Protein AF-A0A9D7TWQ4-F1 (afdb_monomer)

Sequence (160 aa):
MMVIATLTGLASGLVAVLLKTLVHFIQHWIKEIPVSNLAYLLFPAIGLIITVFIVRYFFGGQIEKGIAMVLKAIARKSSFIPLNHTYLHVVTSSVTVGLGGSVGLEAPIVATGSAVGSNVSRISDLNYQERTLLIACGAAAGISAVFNAPIAGVIFAVEV

Secondary structure (DSSP, 8-state):
-HHHHHHHHHHHHHHHHHHHHHHHHHHHHHHTS---TTGGGGHHHHHHHHHHHHHHHHSTT----SHHHHHHHHHHSTT---THHHHHHHHHHHHHHHTT-S--SHHHHHHHHHHHHHHHHHHTT--HHHHHHHHHHHHHHHHHHHHT-HHHHHHHHHH-

Solvent-accessible surface area (backbone atoms only — not comparable to full-atom values): 7810 Å² total; per-residue (Å²): 109,69,69,60,44,53,52,31,23,52,53,14,24,51,52,24,48,50,36,54,51,48,20,51,50,44,38,51,60,57,67,70,49,96,63,56,81,71,57,60,68,48,37,30,57,52,18,50,54,52,36,54,48,48,40,47,71,78,53,72,61,73,74,79,65,35,58,63,39,52,53,47,16,51,77,74,44,67,28,54,42,63,69,67,47,38,52,48,36,42,55,44,46,24,44,25,42,13,34,62,32,97,63,78,63,63,36,42,28,32,34,20,7,22,16,44,10,17,44,54,24,60,77,66,71,50,52,56,68,57,16,43,51,27,20,33,42,2,23,15,27,8,42,15,53,67,68,74,32,58,69,57,12,51,51,50,47,70,76,108

Foldseek 3Di:
DVVLLVVLLVVLLVLLVLLVVLLVVLQVVVVPPPDDPVVLVCLLVVLVVVLCVCCVPVVVVDDPWFPVVQVCCLVPVLLADDLCLLCSLSVSCSSNSSSPHPDDCLRSSLSNLLSSLQVSCVVVVHGSVSSLVSSLSRSLSSCCSNVVPNPVSNVVSVVD

Nearest PDB structures (foldseek):
  3nd0-assembly1_A  TM=7.949E-01  e=7.173E-04  Synechocystis sp. PCC 6803
  6v2j-assembly1_A-2  TM=8.059E-01  e=1.295E-03  Escherichia coli K-12
  2ht4-assembly1_B  TM=8.228E-01  e=1.577E-03  Escherichia coli
  6ada-assembly2_B  TM=8.279E-01  e=1.828E-03  Escherichia coli K-12
  8jpr-assembly1_B  TM=5.898E-01  e=3.506E-02  Homo sapiens

Structure (mmCIF, N/CA/C/O backbone):
data_AF-A0A9D7TWQ4-F1
#
_entry.id   AF-A0A9D7TWQ4-F1
#
loop_
_atom_site.group_PDB
_atom_site.id
_atom_site.type_symbol
_atom_site.label_atom_id
_atom_site.label_alt_id
_atom_site.label_comp_id
_atom_site.label_asym_id
_atom_site.label_entity_id
_atom_site.label_seq_id
_atom_site.pdbx_PDB_ins_code
_atom_site.Cartn_x
_atom_site.Cartn_y
_atom_site.Cartn_z
_atom_site.occupancy
_atom_site.B_iso_or_equiv
_atom_site.auth_seq_id
_atom_site.auth_comp_id
_atom_site.auth_asym_id
_atom_site.auth_atom_id
_atom_site.pdbx_PDB_model_num
ATOM 1 N N . MET A 1 1 ? -19.858 -3.911 14.116 1.00 86.25 1 MET A N 1
ATOM 2 C CA . MET A 1 1 ? -18.397 -4.142 14.102 1.00 86.25 1 MET A CA 1
ATOM 3 C C . MET A 1 1 ? -17.951 -5.200 13.083 1.00 86.25 1 MET A C 1
ATOM 5 O O . MET A 1 1 ? -17.265 -4.830 12.142 1.00 86.25 1 MET A O 1
ATOM 9 N N . MET A 1 2 ? -18.363 -6.476 13.188 1.00 90.81 2 MET A N 1
ATOM 10 C CA . MET A 1 2 ? -17.903 -7.545 12.269 1.00 90.81 2 MET A CA 1
ATOM 11 C C . MET A 1 2 ? -18.187 -7.267 10.785 1.00 90.81 2 MET A C 1
ATOM 13 O O . MET A 1 2 ? -17.288 -7.406 9.967 1.00 90.81 2 MET A O 1
ATOM 17 N N . VAL A 1 3 ? -19.394 -6.804 10.438 1.00 93.38 3 VAL A N 1
ATOM 18 C CA . VAL A 1 3 ? -19.745 -6.476 9.039 1.00 93.38 3 VAL A CA 1
ATOM 19 C C . VAL A 1 3 ? -18.827 -5.385 8.476 1.00 93.38 3 VAL A C 1
ATOM 21 O O . VAL A 1 3 ? -18.293 -5.517 7.377 1.00 93.38 3 VAL A O 1
ATOM 24 N N . ILE A 1 4 ? -18.564 -4.339 9.261 1.00 93.69 4 ILE A N 1
ATOM 25 C CA . ILE A 1 4 ? -17.667 -3.244 8.867 1.00 93.69 4 ILE A CA 1
ATOM 26 C C . ILE A 1 4 ? -16.246 -3.782 8.671 1.00 93.69 4 ILE A C 1
ATOM 28 O O . ILE A 1 4 ? -15.628 -3.492 7.653 1.00 93.69 4 ILE A O 1
ATOM 32 N N . ALA A 1 5 ? -15.763 -4.638 9.577 1.00 94.19 5 ALA A N 1
ATOM 33 C CA . ALA A 1 5 ? -14.457 -5.278 9.444 1.00 94.19 5 ALA A CA 1
ATOM 34 C C . ALA A 1 5 ? -14.354 -6.123 8.160 1.00 94.19 5 ALA A C 1
ATOM 36 O O . ALA A 1 5 ? -13.382 -5.993 7.414 1.00 94.19 5 ALA A O 1
ATOM 37 N N . THR A 1 6 ? -15.381 -6.913 7.830 1.00 94.94 6 THR A N 1
ATOM 38 C CA . THR A 1 6 ? -15.404 -7.684 6.575 1.00 94.94 6 THR A CA 1
ATOM 39 C C . THR A 1 6 ? -15.390 -6.788 5.335 1.00 94.94 6 THR A C 1
ATOM 41 O O . THR A 1 6 ? -14.637 -7.055 4.401 1.00 94.94 6 THR A O 1
ATOM 44 N N . LEU A 1 7 ? -16.136 -5.677 5.347 1.00 95.06 7 LEU A N 1
ATOM 45 C CA . LEU A 1 7 ? -16.134 -4.700 4.256 1.00 95.06 7 LEU A CA 1
ATOM 46 C C . LEU A 1 7 ? -14.773 -4.008 4.120 1.00 95.06 7 LEU A C 1
ATOM 48 O O . LEU A 1 7 ? -14.277 -3.858 3.006 1.00 95.06 7 LEU A O 1
ATOM 52 N N . THR A 1 8 ? -14.129 -3.642 5.235 1.00 95.31 8 THR A N 1
ATOM 53 C CA . THR A 1 8 ? -12.772 -3.073 5.205 1.00 95.31 8 THR A CA 1
ATOM 54 C C . THR A 1 8 ? -11.744 -4.056 4.668 1.00 95.31 8 THR A C 1
ATOM 56 O O . THR A 1 8 ? -10.885 -3.656 3.886 1.00 95.31 8 THR A O 1
ATOM 59 N N . GLY A 1 9 ? -11.846 -5.336 5.037 1.00 95.69 9 GLY A N 1
ATOM 60 C CA . GLY A 1 9 ? -10.962 -6.382 4.535 1.00 95.69 9 GLY A CA 1
ATOM 61 C C . GLY A 1 9 ? -11.115 -6.579 3.028 1.00 95.69 9 GLY A C 1
ATOM 62 O O . GLY A 1 9 ? -10.118 -6.587 2.312 1.00 95.69 9 GLY A O 1
ATOM 63 N N . LEU A 1 10 ? -12.356 -6.645 2.530 1.00 95.94 10 LEU A N 1
ATOM 64 C CA . LEU A 1 10 ? -12.644 -6.726 1.094 1.00 95.94 10 LEU A CA 1
ATOM 65 C C . LEU A 1 10 ? -12.120 -5.502 0.334 1.00 95.94 10 LEU A C 1
ATOM 67 O O . LEU A 1 10 ? -11.430 -5.654 -0.672 1.00 95.94 10 LEU A O 1
ATOM 71 N N . ALA A 1 11 ? -12.399 -4.294 0.828 1.00 95.12 11 ALA A N 1
ATOM 72 C CA . ALA A 1 11 ? -11.935 -3.058 0.206 1.00 95.12 11 ALA A CA 1
ATOM 73 C C . ALA A 1 11 ? -10.399 -2.973 0.180 1.00 95.12 11 ALA A C 1
ATOM 75 O O . ALA A 1 11 ? -9.816 -2.675 -0.861 1.00 95.12 11 ALA A O 1
ATOM 76 N N . SER A 1 12 ? -9.735 -3.289 1.296 1.00 94.56 12 SER A N 1
ATOM 77 C CA . SER A 1 12 ? -8.271 -3.323 1.382 1.00 94.56 12 SER A CA 1
ATOM 78 C C . SER A 1 12 ? -7.666 -4.375 0.445 1.00 94.56 12 SER A C 1
ATOM 80 O O . SER A 1 12 ? -6.725 -4.084 -0.292 1.00 94.56 12 SER A O 1
ATOM 82 N N . GLY A 1 13 ? -8.251 -5.576 0.397 1.00 94.75 13 GLY A N 1
ATOM 83 C CA . GLY A 1 13 ? -7.830 -6.641 -0.512 1.00 94.75 13 GLY A CA 1
ATOM 84 C C . GLY A 1 13 ? -7.943 -6.239 -1.985 1.00 94.75 13 GLY A C 1
ATOM 85 O O . GLY A 1 13 ? -7.012 -6.465 -2.755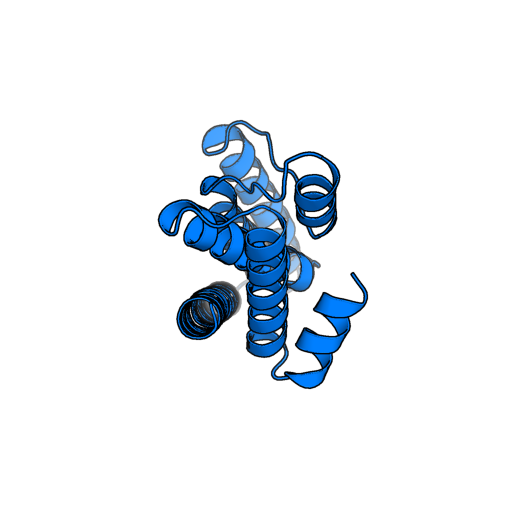 1.00 94.75 13 GLY A O 1
ATOM 86 N N . LEU A 1 14 ? -9.031 -5.569 -2.380 1.00 95.38 14 LEU A N 1
ATOM 87 C CA . LEU A 1 14 ? -9.193 -5.042 -3.740 1.00 95.38 14 LEU A CA 1
ATOM 88 C C . LEU A 1 14 ? -8.142 -3.979 -4.079 1.00 95.38 14 LEU A C 1
ATOM 90 O O . LEU A 1 14 ? -7.570 -4.015 -5.166 1.00 95.38 14 LEU A O 1
ATOM 94 N N . VAL A 1 15 ? -7.843 -3.065 -3.151 1.00 93.75 15 VAL A N 1
ATOM 95 C CA . VAL A 1 15 ? -6.787 -2.053 -3.335 1.00 93.75 15 VAL A CA 1
ATOM 96 C C . VAL A 1 15 ? -5.411 -2.711 -3.480 1.00 93.75 15 VAL A C 1
ATOM 98 O O . VAL A 1 15 ? -4.622 -2.321 -4.343 1.00 93.75 15 VAL A O 1
ATOM 101 N N . ALA A 1 16 ? -5.134 -3.747 -2.691 1.00 93.06 16 ALA A N 1
ATOM 102 C CA . ALA A 1 16 ? -3.904 -4.526 -2.770 1.00 93.06 16 ALA A CA 1
ATOM 103 C C . ALA A 1 16 ? -3.753 -5.244 -4.126 1.00 93.06 16 ALA A C 1
ATOM 105 O O . ALA A 1 16 ? -2.691 -5.179 -4.755 1.00 93.06 16 ALA A O 1
ATOM 106 N N . VAL A 1 17 ? -4.826 -5.870 -4.621 1.00 93.94 17 VAL A N 1
ATOM 107 C CA . VAL A 1 17 ? -4.859 -6.502 -5.951 1.00 93.94 17 VAL A CA 1
ATOM 108 C C . VAL A 1 17 ? -4.694 -5.464 -7.058 1.00 93.94 17 VAL A C 1
ATOM 110 O O . VAL A 1 17 ? -3.930 -5.694 -7.997 1.00 93.94 17 VAL A O 1
ATOM 113 N N . LEU A 1 18 ? -5.348 -4.306 -6.943 1.00 94.06 18 LEU A N 1
ATOM 114 C CA . LEU A 1 18 ? -5.209 -3.206 -7.893 1.00 94.06 18 LEU A CA 1
ATOM 115 C C . LEU A 1 18 ? -3.750 -2.746 -7.996 1.00 94.06 18 LEU A C 1
ATOM 117 O O . LEU A 1 18 ? -3.212 -2.679 -9.098 1.00 94.06 18 LEU A O 1
ATOM 121 N N . LEU A 1 19 ? -3.084 -2.501 -6.863 1.00 92.31 19 LEU A N 1
ATOM 122 C CA . LEU A 1 19 ? -1.667 -2.128 -6.827 1.00 92.31 19 LEU A CA 1
ATOM 123 C C . LEU A 1 19 ? -0.785 -3.181 -7.514 1.00 92.31 19 LEU A C 1
ATOM 125 O O . LEU A 1 19 ? 0.018 -2.842 -8.383 1.00 92.31 19 LEU A O 1
ATOM 129 N N . LYS A 1 20 ? -0.955 -4.463 -7.174 1.00 92.00 20 LYS A N 1
ATOM 130 C CA . LYS A 1 20 ? -0.188 -5.560 -7.788 1.00 92.00 20 LYS A CA 1
ATOM 131 C C . LYS A 1 20 ? -0.411 -5.633 -9.303 1.00 92.00 20 LYS A C 1
ATOM 133 O O . LYS A 1 20 ? 0.540 -5.828 -10.058 1.00 92.00 20 LYS A O 1
ATOM 138 N N . THR A 1 21 ? -1.651 -5.436 -9.744 1.00 93.62 21 THR A N 1
ATOM 139 C CA . THR A 1 21 ? -2.028 -5.461 -11.163 1.00 93.62 21 THR A CA 1
ATOM 140 C C . THR A 1 21 ? -1.406 -4.291 -11.921 1.00 93.62 21 THR A C 1
ATOM 142 O O . THR A 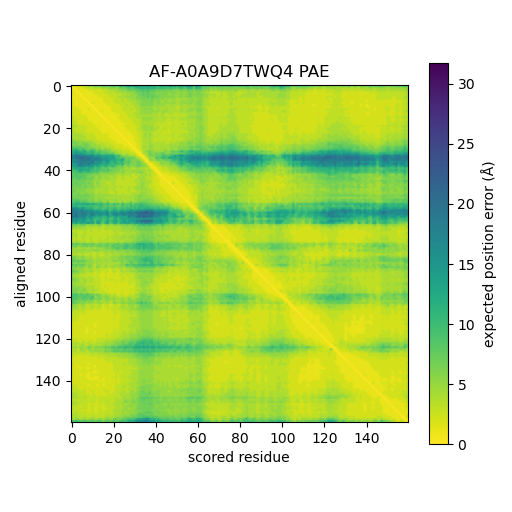1 21 ? -0.829 -4.499 -12.983 1.00 93.62 21 THR A O 1
ATOM 145 N N . LEU A 1 22 ? -1.445 -3.078 -11.362 1.00 93.38 22 LEU A N 1
ATOM 146 C CA . LEU A 1 22 ? -0.823 -1.891 -11.958 1.00 93.38 22 LEU A CA 1
ATOM 147 C C . LEU A 1 22 ? 0.695 -2.044 -12.095 1.00 93.38 22 LEU A C 1
ATOM 149 O O . LEU A 1 22 ? 1.254 -1.714 -13.139 1.00 93.38 22 LEU A O 1
ATOM 153 N N . VAL A 1 23 ? 1.360 -2.587 -11.073 1.00 92.81 23 VAL A N 1
ATOM 154 C CA . VAL A 1 23 ? 2.804 -2.858 -11.118 1.00 92.81 23 VAL A CA 1
ATOM 155 C C . VAL A 1 23 ? 3.134 -3.853 -12.229 1.00 92.81 23 VAL A C 1
ATOM 157 O O . VAL A 1 23 ? 4.011 -3.579 -13.045 1.00 92.81 23 VAL A O 1
ATOM 160 N N . HIS A 1 24 ? 2.426 -4.986 -12.296 1.00 91.81 24 HIS A N 1
ATOM 161 C CA . HIS A 1 24 ? 2.661 -5.989 -13.337 1.00 91.81 24 HIS A CA 1
ATOM 162 C C . HIS A 1 24 ? 2.346 -5.473 -14.737 1.00 91.81 24 HIS A C 1
ATOM 164 O O . HIS A 1 24 ? 3.077 -5.790 -15.672 1.00 91.81 24 HIS A O 1
ATOM 170 N N . PHE A 1 25 ? 1.304 -4.654 -14.876 1.00 93.31 25 PHE A N 1
ATOM 171 C CA . PHE A 1 25 ? 0.974 -3.997 -16.131 1.00 93.31 25 PHE A CA 1
ATOM 172 C C . PHE A 1 25 ? 2.140 -3.119 -16.595 1.00 93.31 25 PHE A C 1
ATOM 174 O O . PHE A 1 25 ? 2.667 -3.337 -17.680 1.00 93.31 25 PHE A O 1
ATOM 181 N N . ILE A 1 26 ? 2.634 -2.209 -15.750 1.00 90.81 26 ILE A N 1
ATOM 182 C CA . ILE A 1 26 ? 3.766 -1.336 -16.098 1.00 90.81 26 ILE A CA 1
ATOM 183 C C . ILE A 1 26 ? 5.024 -2.159 -16.422 1.00 90.81 26 ILE A C 1
ATOM 185 O O . ILE A 1 26 ? 5.688 -1.898 -17.423 1.00 90.81 26 ILE A O 1
ATOM 189 N N . GLN A 1 27 ? 5.330 -3.190 -15.628 1.00 89.50 27 GLN A N 1
ATOM 190 C CA . GLN A 1 27 ? 6.475 -4.071 -15.881 1.00 89.50 27 GLN A CA 1
ATOM 191 C C . GLN A 1 27 ? 6.373 -4.805 -17.219 1.00 89.50 27 GLN A C 1
ATOM 193 O O . GLN A 1 27 ? 7.383 -4.975 -17.899 1.00 89.50 27 GLN A O 1
ATOM 198 N N . HIS A 1 28 ? 5.179 -5.270 -17.588 1.00 88.81 28 HIS A N 1
ATOM 199 C CA . HIS A 1 28 ? 4.956 -5.941 -18.863 1.00 88.81 28 HIS A CA 1
ATOM 200 C C . HIS A 1 28 ? 5.158 -4.975 -20.031 1.00 88.81 28 HIS A C 1
ATOM 202 O O . HIS A 1 28 ? 5.928 -5.282 -20.934 1.00 88.81 28 HIS A O 1
ATOM 208 N N . TRP A 1 29 ? 4.585 -3.772 -19.939 1.00 88.00 29 TRP A N 1
ATOM 209 C CA . TRP A 1 29 ? 4.774 -2.712 -20.930 1.00 88.00 29 TRP A CA 1
ATOM 210 C C . TRP A 1 29 ? 6.244 -2.362 -21.150 1.00 88.00 29 TRP A C 1
ATOM 212 O O . TRP A 1 29 ? 6.669 -2.192 -22.284 1.00 88.00 29 TRP A O 1
ATOM 222 N N . ILE A 1 30 ? 7.043 -2.291 -20.084 1.00 86.06 30 ILE A N 1
ATOM 223 C CA . ILE A 1 30 ? 8.478 -1.990 -20.192 1.00 86.06 30 ILE A CA 1
ATOM 224 C C . ILE A 1 30 ? 9.246 -3.125 -20.870 1.00 86.06 30 ILE A C 1
ATOM 226 O O . ILE A 1 30 ? 10.165 -2.856 -21.637 1.00 86.06 30 ILE A O 1
ATOM 230 N N . LYS A 1 31 ? 8.874 -4.383 -20.606 1.00 83.31 31 LYS A N 1
ATOM 231 C CA . LYS A 1 31 ? 9.518 -5.558 -21.214 1.00 83.31 31 LYS A CA 1
ATOM 232 C C . LYS A 1 31 ? 9.245 -5.688 -22.712 1.00 83.31 31 LYS A C 1
ATOM 234 O O . LYS A 1 31 ? 10.060 -6.281 -23.411 1.00 83.31 31 LYS A O 1
ATOM 239 N N . GLU A 1 32 ? 8.122 -5.167 -23.201 1.00 84.75 32 GLU A N 1
ATOM 240 C CA . GLU A 1 32 ? 7.811 -5.166 -24.636 1.00 84.75 32 GLU A CA 1
ATOM 241 C C . GLU A 1 32 ? 8.600 -4.113 -25.423 1.00 84.75 32 GLU A C 1
ATOM 243 O O . GLU A 1 32 ? 8.663 -4.183 -26.650 1.00 84.75 32 GLU A O 1
ATOM 248 N N . ILE A 1 33 ? 9.243 -3.156 -24.746 1.00 82.88 33 ILE A N 1
ATOM 249 C CA . ILE A 1 33 ? 10.073 -2.158 -25.415 1.00 82.88 33 ILE A CA 1
ATOM 250 C C . ILE A 1 33 ? 11.371 -2.846 -25.878 1.00 82.88 33 ILE A C 1
ATOM 252 O O . ILE A 1 33 ? 12.127 -3.360 -25.046 1.00 82.88 33 ILE A O 1
ATOM 256 N N . PRO A 1 34 ? 11.684 -2.841 -27.189 1.00 76.38 34 PRO A N 1
ATOM 257 C CA . PRO A 1 34 ? 12.906 -3.436 -27.716 1.00 76.38 34 PRO A CA 1
ATOM 258 C C . PRO A 1 34 ? 14.098 -2.509 -27.436 1.00 76.38 34 PRO A C 1
ATOM 260 O O . PRO A 1 34 ? 14.583 -1.788 -28.305 1.00 76.38 34 PRO A O 1
ATOM 263 N N . VAL A 1 35 ? 14.554 -2.496 -26.187 1.00 80.12 35 VAL A N 1
ATOM 264 C CA . VAL A 1 35 ? 15.728 -1.751 -25.717 1.00 80.12 35 VAL A CA 1
ATOM 265 C C . VAL A 1 35 ? 16.875 -2.700 -25.384 1.00 80.12 35 VAL A C 1
ATOM 267 O O . VAL A 1 35 ? 16.672 -3.856 -25.018 1.00 80.12 35 VAL A O 1
ATOM 270 N N . SER A 1 36 ? 18.108 -2.206 -25.508 1.00 80.06 36 SER A N 1
ATOM 271 C CA . SER A 1 36 ? 19.300 -2.962 -25.123 1.00 80.06 36 SER A CA 1
ATOM 272 C C . SER A 1 36 ? 19.298 -3.266 -23.619 1.00 80.06 36 SER A C 1
ATOM 274 O O . SER A 1 36 ? 18.814 -2.469 -22.814 1.00 80.06 36 SER A O 1
ATOM 276 N N . ASN A 1 37 ? 19.900 -4.389 -23.212 1.00 76.38 37 ASN A N 1
ATOM 277 C CA . ASN A 1 37 ? 19.989 -4.786 -21.797 1.00 76.38 37 ASN A CA 1
ATOM 278 C C . ASN A 1 37 ? 20.580 -3.687 -20.895 1.00 76.38 37 ASN A C 1
ATOM 280 O O . ASN A 1 37 ? 20.216 -3.587 -19.728 1.00 76.38 37 ASN A O 1
ATOM 284 N N . LEU A 1 38 ? 21.463 -2.840 -21.434 1.00 75.75 38 LEU A N 1
ATOM 285 C CA . LEU A 1 38 ? 22.052 -1.721 -20.700 1.00 75.75 38 LEU A CA 1
ATOM 286 C C . LEU A 1 38 ? 21.054 -0.567 -20.492 1.00 75.75 38 LEU A C 1
ATOM 288 O O . LEU A 1 38 ? 21.059 0.066 -19.441 1.00 75.75 38 LEU A O 1
ATOM 292 N N . ALA A 1 39 ? 20.166 -0.313 -21.456 1.00 79.12 39 ALA A N 1
ATOM 293 C CA . ALA A 1 39 ? 19.138 0.721 -21.345 1.00 79.12 39 ALA A CA 1
ATOM 294 C C . ALA A 1 39 ? 18.044 0.358 -20.323 1.00 79.12 39 ALA A C 1
ATOM 296 O O . ALA A 1 39 ? 17.469 1.258 -19.712 1.00 79.12 39 ALA A O 1
ATOM 297 N N . TYR A 1 40 ? 17.820 -0.934 -20.044 1.00 79.31 40 TYR A N 1
ATOM 298 C CA . TYR A 1 40 ? 16.946 -1.373 -18.945 1.00 79.31 40 TYR A CA 1
ATOM 299 C C . TYR A 1 40 ? 17.387 -0.835 -17.572 1.00 79.31 40 TYR A C 1
ATOM 301 O O . TYR A 1 40 ? 16.543 -0.579 -16.715 1.00 79.31 40 TYR A O 1
ATOM 309 N N . LEU A 1 41 ? 18.687 -0.577 -17.379 1.00 83.38 41 LEU A N 1
ATOM 310 C CA . LEU A 1 41 ? 19.227 -0.003 -16.141 1.00 83.38 41 LEU A CA 1
ATOM 311 C C . LEU A 1 41 ? 18.790 1.457 -15.912 1.00 83.38 41 LEU A C 1
ATOM 313 O O . LEU A 1 41 ? 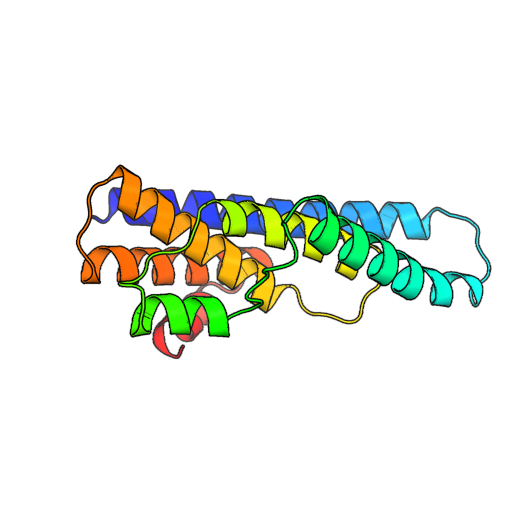18.850 1.949 -14.787 1.00 83.38 41 LEU A O 1
ATOM 317 N N . LEU A 1 42 ? 18.329 2.154 -16.956 1.00 86.12 42 LEU A N 1
ATOM 318 C CA . LEU A 1 42 ? 17.893 3.551 -16.870 1.00 86.12 42 LEU A CA 1
ATOM 319 C C . LEU A 1 42 ? 16.433 3.699 -16.412 1.00 86.12 42 LEU A C 1
ATOM 321 O O . LEU A 1 42 ? 16.075 4.741 -15.862 1.00 86.12 42 LEU A O 1
ATOM 325 N N . PHE A 1 43 ? 15.590 2.674 -16.579 1.00 86.56 43 PHE A N 1
ATOM 326 C CA . PHE A 1 43 ? 14.173 2.739 -16.190 1.00 86.56 43 PHE A CA 1
ATOM 327 C C . PHE A 1 43 ? 13.954 2.996 -14.691 1.00 86.56 43 PHE A C 1
ATOM 329 O O . PHE A 1 43 ? 13.140 3.867 -14.375 1.00 86.56 43 PHE A O 1
ATOM 336 N N . PRO A 1 44 ? 14.702 2.369 -13.758 1.00 88.50 44 PRO A N 1
ATOM 337 C CA . PRO A 1 44 ? 14.580 2.685 -12.336 1.00 88.50 44 PRO A CA 1
ATOM 338 C C . PRO A 1 44 ? 14.906 4.151 -12.021 1.00 88.50 44 PRO A C 1
ATOM 340 O O . PRO A 1 44 ? 14.242 4.764 -11.184 1.00 88.50 44 PRO A O 1
ATOM 343 N N . ALA A 1 45 ? 15.885 4.744 -12.717 1.00 90.06 45 ALA A N 1
ATOM 344 C CA . ALA A 1 45 ? 16.233 6.156 -12.554 1.00 90.06 45 ALA A CA 1
ATOM 345 C C . ALA A 1 45 ? 15.105 7.072 -13.056 1.00 90.06 45 ALA A C 1
ATOM 347 O O . ALA A 1 45 ? 14.720 8.016 -12.365 1.00 90.06 45 ALA A O 1
ATOM 348 N N . ILE A 1 46 ? 14.516 6.751 -14.211 1.00 90.00 46 ILE A N 1
ATOM 349 C CA . ILE A 1 46 ? 13.348 7.461 -14.752 1.00 90.00 46 ILE A CA 1
ATOM 350 C C . ILE A 1 46 ? 12.159 7.344 -13.790 1.00 90.00 46 ILE A C 1
ATOM 352 O O . ILE A 1 46 ? 11.514 8.345 -13.480 1.00 90.00 46 ILE A O 1
ATOM 356 N N . GLY A 1 47 ? 11.901 6.153 -13.246 1.00 88.94 47 GLY A N 1
ATOM 357 C CA . GLY A 1 47 ? 10.843 5.939 -12.261 1.00 88.94 47 GLY A CA 1
ATOM 358 C C . GLY A 1 47 ? 11.044 6.729 -10.978 1.00 88.94 47 GLY A C 1
ATOM 359 O O . GLY A 1 47 ? 10.086 7.298 -10.451 1.00 88.94 47 GLY A O 1
ATOM 360 N N . LEU A 1 48 ? 12.283 6.859 -10.506 1.00 90.44 48 LEU A N 1
ATOM 361 C CA . LEU A 1 48 ? 12.602 7.712 -9.365 1.00 90.44 48 LEU A CA 1
ATOM 362 C C . LEU A 1 48 ? 12.315 9.189 -9.671 1.00 90.44 48 LEU A C 1
ATOM 364 O O . LEU A 1 48 ? 11.684 9.868 -8.865 1.00 90.44 48 LEU A O 1
ATOM 368 N N . ILE A 1 49 ? 12.707 9.684 -10.846 1.00 92.00 49 ILE A N 1
ATOM 369 C CA . ILE A 1 49 ? 12.449 11.076 -11.244 1.00 92.00 49 ILE A CA 1
ATOM 370 C C . ILE A 1 49 ? 10.942 11.349 -11.319 1.00 92.00 49 ILE A C 1
ATOM 372 O O . ILE A 1 49 ? 10.462 12.317 -10.727 1.00 92.00 49 ILE A O 1
ATOM 376 N N . ILE A 1 50 ? 10.183 10.476 -11.990 1.00 89.94 50 ILE A N 1
ATOM 377 C CA . ILE A 1 50 ? 8.727 10.617 -12.128 1.00 89.94 50 ILE A CA 1
ATOM 378 C C . ILE A 1 50 ? 8.055 10.566 -10.756 1.00 89.94 50 ILE A C 1
ATOM 380 O O . ILE A 1 50 ? 7.186 11.382 -10.458 1.00 89.94 50 ILE A O 1
ATOM 384 N N . THR A 1 51 ? 8.462 9.640 -9.889 1.00 88.62 51 THR A N 1
ATOM 385 C CA . THR A 1 51 ? 7.864 9.517 -8.554 1.00 88.62 51 THR A CA 1
ATOM 386 C C . THR A 1 51 ? 8.165 10.733 -7.696 1.00 88.62 51 THR A C 1
ATOM 388 O O . THR A 1 51 ? 7.240 11.284 -7.108 1.00 88.62 51 THR A O 1
ATOM 391 N N . VAL A 1 52 ? 9.402 11.233 -7.677 1.00 88.12 52 VAL A N 1
ATOM 392 C CA . VAL A 1 52 ? 9.747 12.483 -6.982 1.00 88.12 52 VAL A CA 1
ATOM 393 C C . VAL A 1 52 ? 8.928 13.656 -7.521 1.00 88.12 52 VAL A C 1
ATOM 395 O O . VAL A 1 52 ? 8.417 14.453 -6.732 1.00 88.12 52 VAL A O 1
ATOM 398 N N . PHE A 1 53 ? 8.748 13.743 -8.840 1.00 89.38 53 PHE A N 1
ATOM 399 C CA . PHE A 1 53 ? 7.938 14.783 -9.467 1.00 89.38 53 PHE A CA 1
ATOM 400 C C . PHE A 1 53 ? 6.467 14.711 -9.033 1.00 89.38 53 PHE A C 1
ATOM 402 O O . PHE A 1 53 ? 5.922 15.709 -8.562 1.00 89.38 53 PHE A O 1
ATOM 409 N N . ILE A 1 54 ? 5.850 13.525 -9.100 1.00 86.19 54 ILE A N 1
ATOM 410 C CA . ILE A 1 54 ? 4.469 13.291 -8.648 1.00 86.19 54 ILE A CA 1
ATOM 411 C C . ILE A 1 54 ? 4.318 13.703 -7.183 1.00 86.19 54 ILE A C 1
ATOM 413 O O . ILE A 1 54 ? 3.430 14.477 -6.838 1.00 86.19 54 ILE A O 1
ATOM 417 N N . VAL A 1 55 ? 5.210 13.232 -6.315 1.00 84.50 55 VAL A N 1
ATOM 418 C CA . VAL A 1 55 ? 5.163 13.515 -4.877 1.00 84.50 55 VAL A CA 1
ATOM 419 C C . VAL A 1 55 ? 5.273 15.010 -4.585 1.00 84.50 55 VAL A C 1
ATOM 421 O O . VAL A 1 55 ? 4.537 15.545 -3.753 1.00 84.50 55 VAL A O 1
ATOM 424 N N . ARG A 1 56 ? 6.196 15.695 -5.260 1.00 83.75 56 ARG A N 1
ATOM 425 C CA . ARG A 1 56 ? 6.475 17.107 -5.006 1.00 83.75 56 ARG A CA 1
ATOM 426 C C . ARG A 1 56 ? 5.387 18.019 -5.564 1.00 83.75 56 ARG A C 1
ATOM 428 O O . ARG A 1 56 ? 5.033 18.984 -4.897 1.00 83.75 56 ARG A O 1
ATOM 435 N N . TYR A 1 57 ? 4.868 17.713 -6.752 1.00 82.00 57 TYR A N 1
ATOM 436 C CA . TYR A 1 57 ? 3.934 18.588 -7.459 1.00 82.00 57 TYR A CA 1
ATOM 437 C C . TYR A 1 57 ? 2.465 18.295 -7.127 1.00 82.00 57 TYR A C 1
ATOM 439 O O . TYR A 1 57 ? 1.704 19.222 -6.879 1.00 82.00 57 TYR A O 1
ATOM 447 N N . PHE A 1 58 ? 2.064 17.020 -7.056 1.00 77.50 58 PHE A N 1
ATOM 448 C CA . PHE A 1 58 ? 0.666 16.643 -6.796 1.00 77.50 58 PHE A CA 1
ATOM 449 C C . PHE A 1 58 ? 0.336 16.482 -5.309 1.00 77.50 58 PHE A C 1
ATOM 451 O O . PHE A 1 58 ? -0.818 16.646 -4.922 1.00 77.50 58 PHE A O 1
ATOM 458 N N . PHE A 1 59 ? 1.323 16.162 -4.467 1.00 74.12 59 PHE A N 1
ATOM 459 C CA . PHE A 1 59 ? 1.085 15.797 -3.063 1.00 74.12 59 PHE A CA 1
ATOM 460 C C . PHE A 1 59 ? 1.786 16.709 -2.049 1.00 74.12 59 PHE A C 1
ATOM 462 O O . PHE A 1 59 ? 1.875 16.376 -0.868 1.00 74.12 59 PHE A O 1
ATOM 469 N N . GLY A 1 60 ? 2.290 17.864 -2.494 1.00 67.75 60 GLY A N 1
ATOM 470 C CA . GLY A 1 60 ? 2.845 18.894 -1.610 1.00 67.75 60 GLY A CA 1
ATOM 471 C C . GLY A 1 60 ? 4.091 18.465 -0.824 1.00 67.75 60 GLY A C 1
ATOM 472 O O . GLY A 1 60 ? 4.424 19.090 0.179 1.00 67.75 60 GLY A O 1
ATOM 473 N N . GLY A 1 61 ? 4.775 17.392 -1.239 1.00 63.22 61 GLY A N 1
ATOM 474 C CA . GLY A 1 61 ? 6.046 16.946 -0.659 1.00 63.22 61 GLY A CA 1
ATOM 475 C C . GLY A 1 61 ? 5.977 16.274 0.720 1.00 63.22 61 GLY A C 1
ATOM 476 O O . GLY A 1 61 ? 7.007 15.810 1.204 1.00 63.22 61 GLY A O 1
ATOM 477 N N . GLN A 1 62 ? 4.805 16.167 1.352 1.00 61.59 62 GLN A N 1
ATOM 478 C CA . GLN A 1 62 ? 4.660 15.543 2.672 1.00 61.59 62 GLN A CA 1
ATOM 479 C C . GLN A 1 62 ? 4.189 14.095 2.543 1.00 61.59 62 GLN A C 1
ATOM 481 O O . GLN A 1 62 ? 2.995 13.809 2.551 1.00 61.59 62 GLN A O 1
ATOM 486 N N . ILE A 1 63 ? 5.138 13.163 2.436 1.00 66.06 63 ILE A N 1
ATOM 487 C CA . ILE A 1 63 ? 4.829 11.729 2.455 1.00 66.06 63 ILE A CA 1
ATOM 488 C C . ILE A 1 63 ? 5.492 11.079 3.653 1.00 66.06 63 ILE A C 1
ATOM 490 O O . ILE A 1 63 ? 6.686 10.784 3.643 1.00 66.06 63 ILE A O 1
ATOM 494 N N . GLU A 1 64 ? 4.681 10.782 4.660 1.00 69.38 64 GLU A N 1
ATOM 495 C CA . GLU A 1 64 ? 5.024 9.774 5.654 1.00 69.38 64 GLU A CA 1
ATOM 496 C C . GLU A 1 64 ? 4.925 8.401 4.965 1.00 69.38 64 GLU A C 1
ATOM 498 O O . GLU A 1 64 ? 3.848 7.977 4.545 1.00 69.38 64 GLU A O 1
ATOM 503 N N . LYS A 1 65 ? 6.072 7.747 4.747 1.00 71.00 65 LYS A N 1
ATOM 504 C CA . LYS A 1 65 ? 6.156 6.466 4.031 1.00 71.00 65 LYS A CA 1
ATOM 505 C C . LYS A 1 65 ? 6.135 5.282 4.995 1.00 71.00 65 LYS A C 1
ATOM 507 O O . LYS A 1 65 ? 6.734 5.324 6.066 1.00 71.00 65 LYS A O 1
ATOM 512 N N . GLY A 1 66 ? 5.531 4.196 4.522 1.00 76.81 66 GLY A N 1
ATOM 513 C CA . GLY A 1 66 ? 5.648 2.861 5.096 1.00 76.81 66 GLY A CA 1
ATOM 514 C C . GLY A 1 66 ? 4.935 2.659 6.427 1.00 76.81 66 GLY A C 1
ATOM 515 O O . GLY A 1 66 ? 4.067 3.435 6.818 1.00 76.81 66 GLY A O 1
ATOM 516 N N . ILE A 1 67 ? 5.307 1.577 7.109 1.00 86.88 67 ILE A N 1
ATOM 517 C CA . ILE A 1 67 ? 4.615 1.080 8.305 1.00 86.88 67 ILE A CA 1
ATOM 518 C C . ILE A 1 67 ? 4.756 2.055 9.484 1.00 86.88 67 ILE A C 1
ATOM 520 O O . ILE A 1 67 ? 3.822 2.241 10.260 1.00 86.88 67 ILE A O 1
ATOM 524 N N . ALA A 1 68 ? 5.877 2.780 9.560 1.00 88.12 68 ALA A N 1
ATOM 525 C CA . ALA A 1 68 ? 6.113 3.799 10.582 1.00 88.12 68 ALA A CA 1
ATOM 526 C C . ALA A 1 68 ? 5.034 4.900 10.601 1.00 88.12 68 ALA A C 1
ATOM 528 O O . ALA A 1 68 ? 4.720 5.432 11.665 1.00 88.12 68 ALA A O 1
ATOM 529 N N . MET A 1 69 ? 4.440 5.230 9.448 1.00 88.25 69 MET A N 1
ATOM 530 C CA . MET A 1 69 ? 3.319 6.173 9.367 1.00 88.25 69 MET A CA 1
ATOM 531 C C . MET A 1 69 ? 2.082 5.640 10.096 1.00 88.25 69 MET A C 1
ATOM 533 O O . MET A 1 69 ? 1.454 6.378 10.856 1.00 88.25 69 MET A O 1
ATOM 537 N N . VAL A 1 70 ? 1.779 4.351 9.918 1.00 91.06 70 VAL A N 1
ATOM 538 C CA . VAL A 1 70 ? 0.654 3.674 10.575 1.00 91.06 70 VAL A CA 1
ATOM 539 C C . VAL A 1 70 ? 0.881 3.622 12.083 1.00 91.06 70 VAL A C 1
ATOM 541 O O . VAL A 1 70 ? 0.025 4.068 12.843 1.00 91.06 70 VAL A O 1
ATOM 544 N N . LEU A 1 71 ? 2.071 3.202 12.521 1.00 90.81 71 LEU A N 1
ATOM 545 C CA . LEU A 1 71 ? 2.435 3.161 13.941 1.00 90.81 71 LEU A CA 1
ATOM 546 C C . LEU A 1 71 ? 2.359 4.546 14.593 1.00 90.81 71 LEU A C 1
ATOM 548 O O . LEU A 1 71 ? 1.806 4.708 15.680 1.00 90.81 71 LEU A O 1
ATOM 552 N N . LYS A 1 72 ? 2.852 5.583 13.905 1.00 90.44 72 LYS A N 1
ATOM 553 C CA . LYS A 1 72 ? 2.743 6.974 14.364 1.00 90.44 72 LYS A CA 1
ATOM 554 C C . LYS A 1 72 ? 1.285 7.428 14.450 1.00 90.44 72 LYS A C 1
ATOM 556 O O . LYS A 1 72 ? 0.943 8.175 15.368 1.00 90.44 72 LYS A O 1
ATOM 561 N N . ALA A 1 73 ? 0.433 7.009 13.515 1.00 89.75 73 ALA A N 1
ATOM 562 C CA . ALA A 1 73 ? -0.985 7.340 13.536 1.00 89.75 73 ALA A CA 1
ATOM 563 C C . ALA A 1 73 ? -1.701 6.690 14.727 1.00 89.75 73 ALA A C 1
ATOM 565 O O . ALA A 1 73 ? -2.446 7.380 15.425 1.00 89.75 73 ALA A O 1
ATOM 566 N N . ILE A 1 74 ? -1.416 5.415 15.003 1.00 90.94 74 ILE A N 1
ATOM 567 C CA . ILE A 1 74 ? -1.934 4.697 16.174 1.00 90.94 74 ILE A CA 1
ATOM 568 C C . ILE A 1 74 ? -1.457 5.388 17.457 1.00 90.94 74 ILE A C 1
ATOM 570 O O . ILE A 1 74 ? -2.271 5.835 18.258 1.00 90.94 74 ILE A O 1
ATOM 574 N N . ALA A 1 75 ? -0.147 5.597 17.606 1.00 90.81 75 ALA A N 1
ATOM 575 C CA . ALA A 1 75 ? 0.439 6.107 18.843 1.00 90.81 75 ALA A CA 1
ATOM 576 C C . ALA A 1 75 ? 0.142 7.588 19.142 1.00 90.81 75 ALA A C 1
ATOM 578 O O . ALA A 1 75 ? 0.102 7.979 20.306 1.00 90.81 75 ALA A O 1
ATOM 579 N N . ARG A 1 76 ? 0.013 8.448 18.118 1.00 89.94 76 ARG A N 1
ATOM 580 C CA . ARG A 1 76 ? -0.022 9.916 18.309 1.00 89.94 76 ARG A CA 1
ATOM 581 C C . ARG A 1 76 ? -1.163 10.646 17.609 1.00 89.94 76 ARG A C 1
ATOM 583 O O . ARG A 1 76 ? -1.340 11.833 17.862 1.00 89.94 76 ARG A O 1
ATOM 590 N N . LYS A 1 77 ? -1.912 9.994 16.716 1.00 87.81 77 LYS A N 1
ATOM 591 C CA . LYS A 1 77 ? -2.991 10.637 15.939 1.00 87.81 77 LYS A CA 1
ATOM 592 C C . LYS A 1 77 ? -4.353 9.982 16.175 1.00 87.81 77 LYS A C 1
ATOM 594 O O . LYS A 1 77 ? -5.233 10.107 15.329 1.00 87.81 77 LYS A O 1
ATOM 599 N N . SER A 1 78 ? -4.533 9.254 17.278 1.00 87.94 78 SER A N 1
ATOM 600 C CA . SER A 1 78 ? -5.775 8.524 17.574 1.00 87.94 78 SER A CA 1
ATOM 601 C C . SER A 1 78 ? -6.235 7.659 16.391 1.00 87.94 78 SER A C 1
ATOM 603 O O . SER A 1 78 ? -7.410 7.664 16.004 1.00 87.94 78 SER A O 1
ATOM 605 N N . SER A 1 79 ? -5.278 6.963 15.769 1.00 89.75 79 SER A N 1
ATOM 606 C CA . SER A 1 79 ? -5.487 6.087 14.613 1.00 89.75 79 SER A CA 1
ATOM 607 C C . SER A 1 79 ? -6.078 6.801 13.388 1.00 89.75 79 SER A C 1
ATOM 609 O O . SER A 1 79 ? -6.692 6.184 12.522 1.00 89.75 79 SER A O 1
ATOM 611 N N . PHE A 1 80 ? -5.913 8.121 13.285 1.00 89.75 80 PHE A N 1
ATOM 612 C CA . PHE A 1 80 ? -6.354 8.896 12.131 1.00 89.75 80 PHE A CA 1
ATOM 613 C C . PHE A 1 80 ? -5.305 8.873 11.015 1.00 89.75 80 PHE A C 1
ATOM 615 O O . PHE A 1 80 ? -4.183 9.356 11.193 1.00 89.75 80 PHE A O 1
ATOM 622 N N . ILE A 1 81 ? -5.694 8.360 9.845 1.00 90.19 81 ILE A N 1
ATOM 623 C CA . ILE A 1 81 ? -4.878 8.358 8.629 1.00 90.19 81 ILE A CA 1
ATOM 624 C C . ILE A 1 81 ? -5.617 9.154 7.541 1.00 90.19 81 ILE A C 1
ATOM 626 O O . ILE A 1 81 ? -6.751 8.807 7.196 1.00 90.19 81 ILE A O 1
ATOM 630 N N . PRO A 1 82 ? -5.009 10.218 6.980 1.00 85.62 82 PRO A N 1
ATOM 631 C CA . PRO A 1 82 ? -5.653 11.031 5.953 1.00 85.62 82 PRO A CA 1
ATOM 632 C C . PRO A 1 82 ? -5.993 10.218 4.700 1.00 85.62 82 PRO A C 1
ATOM 634 O O . PRO A 1 82 ? -5.192 9.399 4.247 1.00 85.62 82 PRO A O 1
ATOM 637 N N . LEU A 1 83 ? -7.146 10.508 4.090 1.00 84.19 83 LEU A N 1
ATOM 638 C CA . LEU A 1 83 ? -7.648 9.805 2.902 1.00 84.19 83 LEU A CA 1
ATOM 639 C C . LEU A 1 83 ? -6.658 9.841 1.727 1.00 84.19 83 LEU A C 1
ATOM 641 O O . LEU A 1 83 ? -6.554 8.864 0.987 1.00 84.19 83 LEU A O 1
ATOM 645 N N . ASN A 1 84 ? -5.862 10.910 1.627 1.00 81.06 84 ASN A N 1
ATOM 646 C CA . ASN A 1 84 ? -4.834 11.091 0.603 1.00 81.06 84 ASN A CA 1
ATOM 647 C C . ASN A 1 84 ? -3.815 9.941 0.567 1.00 81.06 84 ASN A C 1
ATOM 649 O O . ASN A 1 84 ? -3.353 9.560 -0.507 1.00 81.06 84 ASN A O 1
ATOM 653 N N . HIS A 1 85 ? -3.506 9.337 1.720 1.00 81.50 85 HIS A N 1
ATOM 654 C CA . HIS A 1 85 ? -2.565 8.217 1.804 1.00 81.50 85 HIS A CA 1
ATOM 655 C C . HIS A 1 85 ? -3.107 6.921 1.185 1.00 81.50 85 HIS A C 1
ATOM 657 O O . HIS A 1 85 ? -2.317 6.055 0.814 1.00 81.50 85 HIS A O 1
ATOM 663 N N . THR A 1 86 ? -4.425 6.800 1.002 1.00 80.12 86 THR A N 1
ATOM 664 C CA . THR A 1 86 ? -5.066 5.602 0.435 1.00 80.12 86 THR A CA 1
ATOM 665 C C . THR A 1 86 ? -4.673 5.368 -1.022 1.00 80.12 86 THR A C 1
ATOM 667 O O . THR A 1 86 ? -4.425 4.237 -1.420 1.00 80.12 86 THR A O 1
ATOM 670 N N . TYR A 1 87 ? -4.590 6.429 -1.826 1.00 84.25 87 TYR A N 1
ATOM 671 C CA . TYR A 1 87 ? -4.270 6.330 -3.256 1.00 84.25 87 TYR A CA 1
ATOM 672 C C . TYR A 1 87 ? -2.839 6.771 -3.571 1.00 84.25 87 TYR A C 1
ATOM 674 O O . TYR A 1 87 ? -2.229 6.259 -4.507 1.00 84.25 87 TYR A O 1
ATOM 682 N N . LEU A 1 88 ? -2.262 7.669 -2.769 1.00 86.19 88 LEU A N 1
ATOM 683 C CA . LEU A 1 88 ? -0.898 8.159 -2.957 1.00 86.19 88 LEU A CA 1
ATOM 684 C C . LEU A 1 88 ? 0.135 7.027 -3.025 1.00 86.19 88 LEU A C 1
ATOM 686 O O . LEU A 1 88 ? 0.977 6.997 -3.924 1.00 86.19 88 LEU A O 1
ATOM 690 N N . HIS A 1 89 ? 0.083 6.095 -2.073 1.00 86.38 89 HIS A N 1
ATOM 691 C CA . HIS A 1 89 ? 1.015 4.970 -2.025 1.00 86.38 89 HIS A CA 1
ATOM 692 C C . HIS A 1 89 ? 0.776 3.995 -3.182 1.00 86.38 89 HIS A C 1
ATOM 694 O O . HIS A 1 89 ? 1.742 3.488 -3.737 1.00 86.38 89 HIS A O 1
ATOM 700 N N . VAL A 1 90 ? -0.474 3.813 -3.627 1.00 89.38 90 VAL A N 1
ATOM 701 C CA . VAL A 1 90 ? -0.771 3.005 -4.820 1.00 89.38 90 VAL A CA 1
ATOM 702 C C . VAL A 1 90 ? -0.100 3.605 -6.053 1.00 89.38 90 VAL A C 1
ATOM 704 O O . VAL A 1 90 ? 0.635 2.911 -6.749 1.00 89.38 90 VAL A O 1
ATOM 707 N N . VAL A 1 91 ? -0.293 4.902 -6.302 1.00 89.81 91 VAL A N 1
ATOM 708 C CA . VAL A 1 91 ? 0.258 5.587 -7.482 1.00 89.81 91 VAL A CA 1
ATOM 709 C C . VAL A 1 91 ? 1.786 5.607 -7.440 1.00 89.81 91 VAL A C 1
ATOM 711 O O . VAL A 1 91 ? 2.447 5.177 -8.383 1.00 89.81 91 VAL A O 1
ATOM 714 N N . THR A 1 92 ? 2.364 6.068 -6.330 1.00 89.06 92 THR A N 1
ATOM 715 C CA . THR A 1 92 ? 3.823 6.212 -6.208 1.00 89.06 92 THR A CA 1
ATOM 716 C C . THR A 1 92 ? 4.545 4.868 -6.264 1.00 89.06 92 THR A C 1
ATOM 718 O O . THR A 1 92 ? 5.576 4.758 -6.931 1.00 89.06 92 THR A O 1
ATOM 721 N N . SER A 1 93 ? 4.006 3.823 -5.636 1.00 90.00 93 SER A N 1
ATOM 722 C CA . SER A 1 93 ? 4.604 2.487 -5.688 1.00 90.00 93 SER A CA 1
ATOM 723 C C . SER A 1 93 ? 4.390 1.796 -7.026 1.00 90.00 93 SER A C 1
ATOM 725 O O . SER A 1 93 ? 5.321 1.144 -7.490 1.00 90.00 93 SER A O 1
ATOM 727 N N . SER A 1 94 ? 3.246 1.999 -7.690 1.00 91.75 94 SER A N 1
ATOM 728 C CA . SER A 1 94 ? 3.026 1.477 -9.046 1.00 91.75 94 SER A CA 1
ATOM 729 C C . SER A 1 94 ? 4.070 2.009 -10.019 1.00 91.75 94 SER A C 1
ATOM 731 O O . SER A 1 94 ? 4.663 1.234 -10.757 1.00 91.75 94 SER A O 1
ATOM 733 N N . VAL A 1 95 ? 4.365 3.311 -9.972 1.00 90.88 95 VAL A N 1
ATOM 734 C CA . VAL A 1 95 ? 5.384 3.911 -10.842 1.00 90.88 95 VAL A CA 1
ATOM 735 C C . VAL A 1 95 ? 6.791 3.452 -10.445 1.00 90.88 95 VAL A C 1
ATOM 737 O O . VAL A 1 95 ? 7.547 3.016 -11.306 1.00 90.88 95 VAL A O 1
ATOM 740 N N . THR A 1 96 ? 7.144 3.496 -9.154 1.00 90.88 96 THR A N 1
ATOM 741 C CA . THR A 1 96 ? 8.502 3.134 -8.695 1.00 90.88 96 THR A CA 1
ATOM 742 C C . THR A 1 96 ? 8.829 1.669 -8.989 1.00 90.88 96 THR A C 1
ATOM 744 O O . THR A 1 96 ? 9.853 1.371 -9.594 1.00 90.88 96 THR A O 1
ATOM 747 N N . VAL A 1 97 ? 7.963 0.748 -8.554 1.00 91.31 97 VAL A N 1
ATOM 748 C CA . VAL A 1 97 ? 8.187 -0.703 -8.665 1.00 91.31 97 VAL A CA 1
ATOM 749 C C . VAL A 1 97 ? 7.867 -1.198 -10.076 1.00 91.31 97 VAL A C 1
ATOM 751 O O . VAL A 1 97 ? 8.539 -2.094 -10.589 1.00 91.31 97 VAL A O 1
ATOM 754 N N . GLY A 1 98 ? 6.890 -0.574 -10.741 1.00 89.81 98 GLY A N 1
ATOM 755 C CA . GLY A 1 98 ? 6.580 -0.828 -12.144 1.00 89.81 98 GLY A CA 1
ATOM 756 C C . GLY A 1 98 ? 7.780 -0.573 -13.052 1.00 89.81 98 GLY A C 1
ATOM 757 O O . GLY A 1 98 ? 8.092 -1.411 -13.889 1.00 89.81 98 GLY A O 1
ATOM 758 N N . LEU A 1 99 ? 8.511 0.526 -12.826 1.00 90.00 99 LEU A N 1
ATOM 759 C CA . LEU A 1 99 ? 9.709 0.901 -13.592 1.00 90.00 99 LEU A CA 1
ATOM 760 C C . LEU A 1 99 ? 10.993 0.160 -13.177 1.00 90.00 99 LEU A C 1
ATOM 762 O O . LEU A 1 99 ? 12.080 0.507 -13.632 1.00 90.00 99 LEU A O 1
ATOM 766 N N . GLY A 1 100 ? 10.885 -0.872 -12.334 1.00 86.62 100 GLY A N 1
ATOM 767 C CA . GLY A 1 100 ? 12.020 -1.705 -11.925 1.00 86.62 100 GLY A CA 1
ATOM 768 C C . GLY A 1 100 ? 12.776 -1.199 -10.694 1.00 86.62 100 GLY A C 1
ATOM 769 O O . GLY A 1 100 ? 13.911 -1.610 -10.461 1.00 86.62 100 GLY A O 1
ATOM 770 N N . GLY A 1 101 ? 12.181 -0.313 -9.892 1.00 87.62 101 GLY A N 1
ATOM 771 C CA . GLY A 1 101 ? 12.751 0.085 -8.607 1.00 87.62 101 GLY A CA 1
ATOM 772 C C . GLY A 1 101 ? 12.856 -1.096 -7.634 1.00 87.62 101 GLY A C 1
ATOM 773 O O . GLY A 1 101 ? 11.896 -1.844 -7.450 1.00 87.62 101 GLY A O 1
ATOM 774 N N . SER A 1 102 ? 14.013 -1.240 -6.980 1.00 85.56 102 SER A N 1
ATOM 775 C CA . SER A 1 102 ? 14.283 -2.298 -5.993 1.00 85.56 102 SER A CA 1
ATOM 776 C C . SER A 1 102 ? 13.624 -1.983 -4.644 1.00 85.56 102 SER A C 1
ATOM 778 O O . SER A 1 102 ? 14.274 -1.535 -3.700 1.00 85.56 102 SER A O 1
ATOM 780 N N . VAL A 1 103 ? 12.297 -2.128 -4.578 1.00 85.31 103 VAL A N 1
ATOM 781 C CA . VAL A 1 103 ? 11.493 -1.873 -3.373 1.00 85.31 103 VAL A CA 1
ATOM 782 C C . VAL A 1 103 ? 10.340 -2.876 -3.296 1.00 85.31 103 VAL A C 1
ATOM 784 O O . VAL A 1 103 ? 9.691 -3.165 -4.300 1.00 85.31 103 VAL A O 1
ATOM 787 N N . GLY A 1 104 ? 10.061 -3.388 -2.096 1.00 85.88 104 GLY A N 1
ATOM 788 C CA . GLY A 1 104 ? 8.907 -4.251 -1.843 1.00 85.88 104 GLY A CA 1
ATOM 789 C C . GLY A 1 104 ? 7.577 -3.489 -1.819 1.00 85.88 104 GLY A C 1
ATOM 790 O O . GLY A 1 104 ? 7.517 -2.302 -1.492 1.00 85.88 104 GLY A O 1
ATOM 791 N N . LEU A 1 105 ? 6.482 -4.190 -2.123 1.00 89.06 105 LEU A N 1
ATOM 792 C CA . LEU A 1 105 ? 5.126 -3.629 -2.050 1.00 89.06 105 LEU A CA 1
ATOM 793 C C . LEU A 1 105 ? 4.522 -3.687 -0.636 1.00 89.06 105 LEU A C 1
ATOM 795 O O . LEU A 1 105 ? 3.496 -3.056 -0.402 1.00 89.06 105 LEU A O 1
ATOM 799 N N . GLU A 1 106 ? 5.172 -4.373 0.308 1.00 89.50 106 GLU A N 1
ATOM 800 C CA . GLU A 1 106 ? 4.717 -4.584 1.695 1.00 89.50 106 GLU A CA 1
ATOM 801 C C . GLU A 1 106 ? 4.291 -3.287 2.384 1.00 89.50 106 GLU A C 1
ATOM 803 O O . GLU A 1 106 ? 3.138 -3.118 2.774 1.00 89.50 106 GLU A O 1
ATOM 808 N N . ALA A 1 107 ? 5.215 -2.333 2.474 1.00 89.62 107 ALA A N 1
ATOM 809 C CA . ALA A 1 107 ? 4.994 -1.048 3.122 1.00 89.62 107 ALA A CA 1
ATOM 810 C C . ALA A 1 107 ? 3.847 -0.231 2.479 1.00 89.62 107 ALA A C 1
ATOM 812 O O . ALA A 1 107 ? 2.997 0.270 3.217 1.00 89.62 107 ALA A O 1
ATOM 813 N N . PRO A 1 108 ? 3.775 -0.090 1.140 1.00 90.75 108 PRO A N 1
ATOM 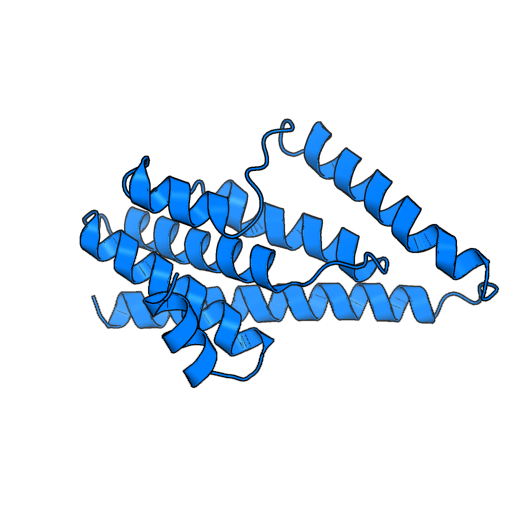814 C CA . PRO A 1 108 ? 2.638 0.531 0.456 1.00 90.75 108 PRO A CA 1
ATOM 815 C C . PRO A 1 108 ? 1.295 -0.155 0.717 1.00 90.75 108 PRO A C 1
ATOM 817 O O . PRO A 1 108 ? 0.299 0.524 0.951 1.00 90.75 108 PRO A O 1
ATOM 820 N N . ILE A 1 109 ? 1.248 -1.487 0.701 1.00 92.56 109 ILE A N 1
ATOM 821 C CA . ILE A 1 109 ? 0.012 -2.250 0.912 1.00 92.56 109 ILE A CA 1
ATOM 822 C C . ILE A 1 109 ? -0.488 -2.081 2.344 1.00 92.56 109 ILE A C 1
ATOM 824 O O . ILE A 1 109 ? -1.668 -1.820 2.554 1.00 92.56 109 ILE A O 1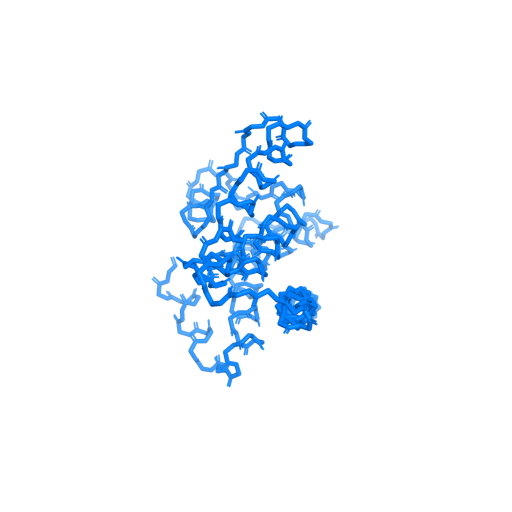
ATOM 828 N N . VAL A 1 110 ? 0.411 -2.168 3.325 1.00 93.19 110 VAL A N 1
ATOM 829 C CA . VAL A 1 110 ? 0.062 -1.944 4.731 1.00 93.19 110 VAL A CA 1
ATOM 830 C C . VAL A 1 110 ? -0.430 -0.515 4.925 1.00 93.19 110 VAL A C 1
ATOM 832 O O . VAL A 1 110 ? -1.518 -0.311 5.448 1.00 93.19 110 VAL A O 1
ATOM 835 N N . ALA A 1 111 ? 0.308 0.482 4.429 1.00 92.38 111 ALA A N 1
ATOM 836 C CA . ALA A 1 111 ? -0.075 1.885 4.560 1.00 92.38 111 ALA A CA 1
ATOM 837 C C . ALA A 1 111 ? -1.442 2.193 3.923 1.00 92.38 111 ALA A C 1
ATOM 839 O O . ALA A 1 111 ? -2.260 2.896 4.517 1.00 92.38 111 ALA A O 1
ATOM 840 N N . THR A 1 112 ? -1.708 1.657 2.729 1.00 92.56 112 THR A N 1
ATOM 841 C CA . THR A 1 112 ? -2.984 1.854 2.020 1.00 92.56 112 THR A CA 1
ATOM 842 C C . THR A 1 112 ? -4.125 1.097 2.682 1.00 92.56 112 THR A C 1
ATOM 844 O O . THR A 1 112 ? -5.171 1.693 2.923 1.00 92.56 112 THR A O 1
ATOM 847 N N . GLY A 1 113 ? -3.924 -0.167 3.057 1.00 93.94 113 GLY A N 1
ATOM 848 C CA . GLY A 1 113 ? -4.919 -0.969 3.767 1.00 93.94 113 GLY A CA 1
ATOM 849 C C . GLY A 1 113 ? -5.295 -0.371 5.123 1.00 93.94 113 GLY A C 1
ATOM 850 O O . GLY A 1 113 ? -6.476 -0.252 5.451 1.00 93.94 113 GLY A O 1
ATOM 851 N N . SER A 1 114 ? -4.307 0.108 5.878 1.00 94.50 114 SER A N 1
ATOM 852 C CA . SER A 1 114 ? -4.520 0.867 7.111 1.00 94.50 114 SER A CA 1
ATOM 853 C C . SER A 1 114 ? -5.268 2.179 6.863 1.00 94.50 114 SER A C 1
ATOM 855 O O . SER A 1 114 ? -6.175 2.520 7.623 1.00 94.50 114 SER A O 1
ATOM 857 N N . ALA A 1 115 ? -4.948 2.906 5.787 1.00 93.31 115 ALA A N 1
ATOM 858 C CA . ALA A 1 115 ? -5.676 4.118 5.415 1.00 93.31 115 ALA A CA 1
ATOM 859 C C . ALA A 1 115 ? -7.148 3.821 5.081 1.00 93.31 115 ALA A C 1
ATOM 861 O O . ALA A 1 115 ? -8.024 4.547 5.556 1.00 93.31 115 ALA A O 1
ATOM 862 N N . VAL A 1 116 ? -7.443 2.737 4.351 1.00 94.56 116 VAL A N 1
ATOM 863 C CA . VAL A 1 116 ? -8.823 2.278 4.098 1.00 94.56 116 VAL A CA 1
ATOM 864 C C . VAL A 1 116 ? -9.542 2.008 5.421 1.00 94.56 116 VAL A C 1
ATOM 866 O O . VAL A 1 116 ? -10.615 2.563 5.651 1.00 94.56 116 VAL A O 1
ATOM 869 N N . GLY A 1 117 ? -8.938 1.225 6.322 1.00 94.44 117 GLY A N 1
ATOM 870 C CA . GLY A 1 117 ? -9.522 0.905 7.630 1.00 94.44 117 GLY A CA 1
ATOM 871 C C . GLY A 1 117 ? -9.816 2.149 8.477 1.00 94.44 117 GLY A C 1
ATOM 872 O O . GLY A 1 117 ? -10.920 2.304 9.004 1.00 94.44 117 GLY A O 1
ATOM 873 N N . SER A 1 118 ? -8.868 3.088 8.537 1.00 94.50 118 SER A N 1
ATOM 874 C CA . SER A 1 118 ? -9.030 4.362 9.248 1.00 94.50 118 SER A CA 1
ATOM 875 C C . SER A 1 118 ? -10.160 5.215 8.657 1.00 94.50 118 SER A C 1
ATOM 877 O O . SER A 1 118 ? -11.002 5.727 9.398 1.00 94.50 118 SER A O 1
ATOM 879 N N . ASN A 1 119 ? -10.252 5.326 7.329 1.00 93.56 119 ASN A N 1
ATOM 880 C CA . ASN A 1 119 ? -11.282 6.142 6.681 1.00 93.56 119 ASN A CA 1
ATOM 881 C C . ASN A 1 119 ? -12.680 5.515 6.779 1.00 93.56 119 ASN A C 1
ATOM 883 O O . ASN A 1 119 ? -13.641 6.232 7.047 1.00 93.56 119 ASN A O 1
ATOM 887 N N . VAL A 1 120 ? -12.809 4.191 6.667 1.00 93.62 120 VAL A N 1
ATOM 888 C CA . VAL A 1 120 ? -14.095 3.510 6.896 1.00 93.62 120 VAL A CA 1
ATOM 889 C C . VAL A 1 120 ? -14.558 3.677 8.345 1.00 93.62 120 VAL A C 1
ATOM 891 O O . VAL A 1 120 ? -15.738 3.935 8.589 1.00 93.62 120 VAL A O 1
ATOM 894 N N . SER A 1 121 ? -13.629 3.622 9.307 1.00 92.56 121 SER A N 1
ATOM 895 C CA . SER A 1 121 ? -13.948 3.890 10.714 1.00 92.56 121 SER A CA 1
ATOM 896 C C . SER A 1 121 ? -14.464 5.313 10.945 1.00 92.56 121 SER A C 1
ATOM 898 O O . SER A 1 121 ? -15.317 5.522 11.801 1.00 92.56 121 SER A O 1
ATOM 900 N N . ARG A 1 122 ? -13.958 6.285 10.169 1.00 89.12 122 ARG A N 1
ATOM 901 C CA . ARG A 1 122 ? -14.357 7.692 10.244 1.00 89.12 122 ARG A CA 1
ATOM 902 C C . ARG A 1 122 ? -15.766 7.896 9.702 1.00 89.12 122 ARG A C 1
ATOM 904 O O . ARG A 1 122 ? -16.511 8.668 10.277 1.00 89.12 122 ARG A O 1
ATOM 911 N N . ILE A 1 123 ? -16.121 7.210 8.617 1.00 89.25 123 ILE A N 1
ATOM 912 C CA . ILE A 1 123 ? -17.477 7.265 8.044 1.00 89.25 123 ILE A CA 1
ATOM 913 C C . ILE A 1 123 ? -18.498 6.627 8.997 1.00 89.25 123 ILE A C 1
ATOM 915 O O . ILE A 1 123 ? -19.658 7.017 9.012 1.00 89.25 123 ILE A O 1
ATOM 919 N N . SER A 1 124 ? -18.058 5.653 9.794 1.00 88.50 124 SER A N 1
ATOM 920 C CA . SER A 1 124 ? -18.904 4.915 10.738 1.00 88.50 124 SER A CA 1
ATOM 921 C C . SER A 1 124 ? -18.866 5.479 12.170 1.00 88.50 124 SER A C 1
ATOM 923 O O . SER A 1 124 ? -19.361 4.813 13.074 1.00 88.50 124 SER A O 1
ATOM 925 N N . ASP A 1 125 ? -18.236 6.644 12.384 1.00 88.69 125 ASP A N 1
ATOM 926 C CA . ASP A 1 125 ? -18.061 7.314 13.687 1.00 88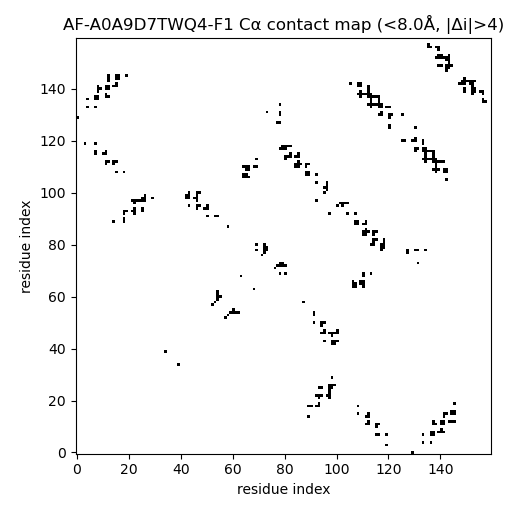.69 125 ASP A CA 1
ATOM 927 C C . ASP A 1 125 ? -17.570 6.401 14.830 1.00 88.69 125 ASP A C 1
ATOM 929 O O . ASP A 1 125 ? -17.973 6.516 15.987 1.00 88.69 125 ASP A O 1
ATOM 933 N N . LEU A 1 126 ? -16.650 5.487 14.507 1.00 90.81 126 LEU A N 1
ATOM 934 C CA . LEU A 1 126 ? -16.117 4.519 15.465 1.00 90.81 126 LEU A CA 1
ATOM 935 C C . LEU A 1 126 ? -15.060 5.131 16.389 1.00 90.81 126 LEU A C 1
ATOM 937 O O . LEU A 1 126 ? -14.306 6.045 16.014 1.00 90.81 126 LEU A O 1
ATOM 941 N N . ASN A 1 127 ? -14.971 4.570 17.596 1.00 92.75 127 ASN A N 1
ATOM 942 C CA . ASN A 1 127 ? -14.040 5.018 18.625 1.00 92.75 127 ASN A CA 1
ATOM 943 C C . ASN A 1 127 ? -12.574 4.662 18.283 1.00 92.75 127 ASN A C 1
ATOM 945 O O . ASN A 1 127 ? -12.274 3.991 17.295 1.00 92.75 127 ASN A O 1
ATOM 949 N N . TYR A 1 128 ? -11.624 5.123 19.102 1.00 91.62 128 TYR A N 1
ATOM 950 C CA . TYR A 1 128 ? -10.192 4.893 18.866 1.00 91.62 128 TYR A CA 1
ATOM 951 C C . TYR A 1 128 ? -9.807 3.403 18.813 1.00 91.62 128 TYR A C 1
ATOM 953 O O . TYR A 1 128 ? -9.043 2.997 17.934 1.00 91.62 128 TYR A O 1
ATOM 961 N N . GLN A 1 129 ? -10.336 2.583 19.725 1.00 92.44 129 GLN A N 1
ATOM 962 C CA . GLN A 1 129 ? -10.023 1.152 19.802 1.00 92.44 129 GLN A CA 1
ATOM 963 C C . GLN A 1 129 ? -10.564 0.422 18.568 1.00 92.44 129 GLN A C 1
ATOM 965 O O . GLN A 1 129 ? -9.850 -0.332 17.911 1.00 92.44 129 GLN A O 1
ATOM 970 N N . GLU A 1 130 ? -11.801 0.732 18.197 1.00 94.25 130 GLU A N 1
ATOM 971 C CA . GLU A 1 130 ? -12.487 0.212 17.021 1.00 94.25 130 GLU A CA 1
ATOM 972 C C . GLU A 1 130 ? -11.798 0.620 15.713 1.00 94.25 130 GLU A C 1
ATOM 974 O O . GLU A 1 130 ? -11.616 -0.197 14.811 1.00 94.25 130 GLU A O 1
ATOM 979 N N . ARG A 1 131 ? -11.346 1.873 15.617 1.00 95.00 131 ARG A N 1
ATOM 980 C CA . ARG A 1 131 ? -10.555 2.367 14.485 1.00 95.00 131 ARG A CA 1
ATOM 981 C C . ARG A 1 131 ? -9.222 1.645 14.361 1.00 95.00 131 ARG A C 1
ATOM 983 O O . ARG A 1 131 ? -8.823 1.292 13.256 1.00 95.00 131 ARG A O 1
ATOM 990 N N . THR A 1 132 ? -8.547 1.419 15.483 1.00 94.62 132 THR A N 1
ATOM 991 C CA . THR A 1 132 ? -7.271 0.692 15.518 1.00 94.62 132 THR A CA 1
ATOM 992 C C . THR A 1 132 ? -7.460 -0.753 15.067 1.00 94.62 132 THR A C 1
ATOM 994 O O . THR A 1 132 ? -6.682 -1.248 14.255 1.00 94.62 132 THR A O 1
ATOM 997 N N . LEU A 1 133 ? -8.558 -1.391 15.483 1.00 94.62 133 LEU A N 1
ATOM 998 C CA . LEU A 1 133 ? -8.931 -2.717 15.001 1.00 94.62 133 LEU A CA 1
ATOM 999 C C . LEU A 1 133 ? -9.140 -2.728 13.479 1.00 94.62 133 LEU A C 1
ATOM 1001 O O . LEU A 1 133 ? -8.604 -3.595 12.800 1.00 94.62 133 LEU A O 1
ATOM 1005 N N . LEU A 1 134 ? -9.862 -1.752 12.917 1.00 95.62 134 LEU A N 1
ATOM 1006 C CA . LEU A 1 134 ? -10.072 -1.675 11.465 1.00 95.62 134 LEU A CA 1
ATOM 1007 C C . LEU A 1 134 ? -8.786 -1.383 10.683 1.00 95.62 134 LEU A C 1
ATOM 1009 O O . LEU A 1 134 ? -8.629 -1.882 9.569 1.00 95.62 134 LEU A O 1
ATOM 1013 N N . ILE A 1 135 ? -7.854 -0.614 11.251 1.00 95.12 135 ILE A N 1
ATOM 1014 C CA . ILE A 1 135 ? -6.510 -0.425 10.689 1.00 95.12 135 ILE A CA 1
ATOM 1015 C C . ILE A 1 135 ? -5.767 -1.759 10.605 1.00 95.12 135 ILE A C 1
ATOM 1017 O O . ILE A 1 135 ? -5.206 -2.063 9.549 1.00 95.12 135 ILE A O 1
ATOM 1021 N N . ALA A 1 136 ? -5.791 -2.550 11.681 1.00 95.44 136 ALA A N 1
ATOM 1022 C CA . ALA A 1 136 ? -5.171 -3.870 11.729 1.00 95.44 136 ALA A CA 1
ATOM 1023 C C . ALA A 1 136 ? -5.842 -4.838 10.742 1.00 95.44 136 ALA A C 1
ATOM 1025 O O . ALA A 1 136 ? -5.155 -5.496 9.964 1.00 95.44 136 ALA A O 1
ATOM 1026 N N . CYS A 1 137 ? -7.180 -4.861 10.678 1.00 95.69 137 CYS A N 1
ATOM 1027 C CA . CYS A 1 137 ? -7.926 -5.649 9.692 1.00 95.69 137 CYS A CA 1
ATOM 1028 C C . CYS A 1 137 ? -7.563 -5.260 8.252 1.00 95.69 137 CYS A C 1
ATOM 1030 O O . CYS A 1 137 ? -7.352 -6.132 7.410 1.00 95.69 137 CYS A O 1
ATOM 1032 N N . GLY A 1 138 ? -7.462 -3.959 7.968 1.00 95.44 138 GLY A N 1
ATOM 1033 C CA . GLY A 1 138 ? -7.061 -3.447 6.662 1.00 95.44 138 GLY A CA 1
ATOM 1034 C C . GLY A 1 138 ? -5.632 -3.849 6.290 1.00 95.44 138 GLY A C 1
ATOM 1035 O O . GLY A 1 138 ? -5.412 -4.341 5.182 1.00 95.44 138 GLY A O 1
ATOM 1036 N N . ALA A 1 139 ? -4.676 -3.702 7.210 1.00 95.06 139 ALA A N 1
ATOM 1037 C CA . ALA A 1 139 ? -3.286 -4.116 7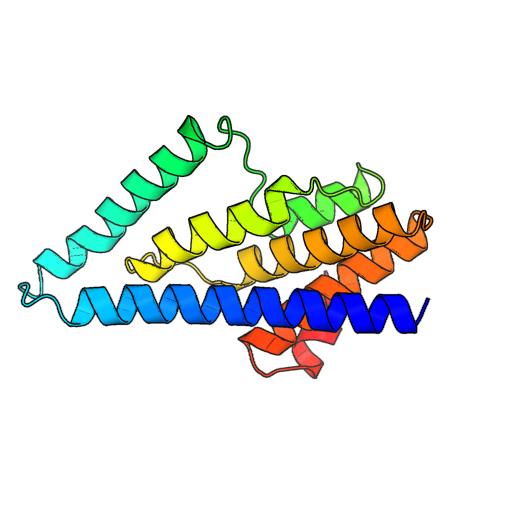.014 1.00 95.06 139 ALA A CA 1
ATOM 1038 C C . ALA A 1 139 ? -3.161 -5.633 6.781 1.00 95.06 139 ALA A C 1
ATOM 1040 O O . ALA A 1 139 ? -2.556 -6.056 5.793 1.00 95.06 139 ALA A O 1
ATOM 1041 N N . ALA A 1 140 ? -3.797 -6.442 7.636 1.00 96.38 140 ALA A N 1
ATOM 1042 C CA . ALA A 1 140 ? -3.807 -7.898 7.531 1.00 96.38 140 ALA A CA 1
ATOM 1043 C C . ALA A 1 140 ? -4.390 -8.365 6.194 1.00 96.38 140 ALA A C 1
ATOM 1045 O O . ALA A 1 140 ? -3.794 -9.204 5.516 1.00 96.38 140 ALA A O 1
ATOM 1046 N N . ALA A 1 141 ? -5.533 -7.802 5.784 1.00 96.25 141 ALA A N 1
ATOM 1047 C CA . ALA A 1 141 ? -6.181 -8.140 4.520 1.00 96.25 141 ALA A CA 1
ATOM 1048 C C . ALA A 1 141 ? -5.314 -7.772 3.308 1.00 96.25 141 ALA A C 1
ATOM 1050 O O . ALA A 1 141 ? -5.213 -8.560 2.368 1.00 96.25 141 ALA A O 1
ATOM 1051 N N . GLY A 1 142 ? -4.642 -6.617 3.348 1.00 94.50 142 GLY A N 1
ATOM 1052 C CA . GLY A 1 142 ? -3.737 -6.188 2.285 1.00 94.50 142 GLY A CA 1
ATOM 1053 C C . GLY A 1 142 ? -2.560 -7.151 2.101 1.00 94.50 142 GLY A C 1
ATOM 1054 O O . GLY A 1 142 ? -2.310 -7.618 0.988 1.00 94.50 142 GLY A O 1
ATOM 1055 N N . ILE A 1 143 ? -1.869 -7.502 3.192 1.00 94.12 143 ILE A N 1
ATOM 1056 C CA . ILE A 1 143 ? -0.761 -8.474 3.156 1.00 94.12 143 ILE A CA 1
ATOM 1057 C C . ILE A 1 143 ? -1.258 -9.834 2.670 1.00 94.12 143 ILE A C 1
ATOM 1059 O O . ILE A 1 143 ? -0.664 -10.424 1.767 1.00 94.12 143 ILE A O 1
ATOM 1063 N N . SER A 1 144 ? -2.381 -10.301 3.217 1.00 95.75 144 SER A N 1
ATOM 1064 C CA . SER A 1 144 ? -2.986 -11.576 2.829 1.00 95.75 144 SER A CA 1
ATOM 1065 C C . SER A 1 144 ? -3.257 -11.633 1.325 1.00 95.75 144 SER A C 1
ATOM 1067 O O . SER A 1 144 ? -2.932 -12.631 0.686 1.00 95.75 144 SER A O 1
ATOM 1069 N N . ALA A 1 145 ? -3.794 -10.552 0.749 1.00 94.00 145 ALA A N 1
ATOM 1070 C CA .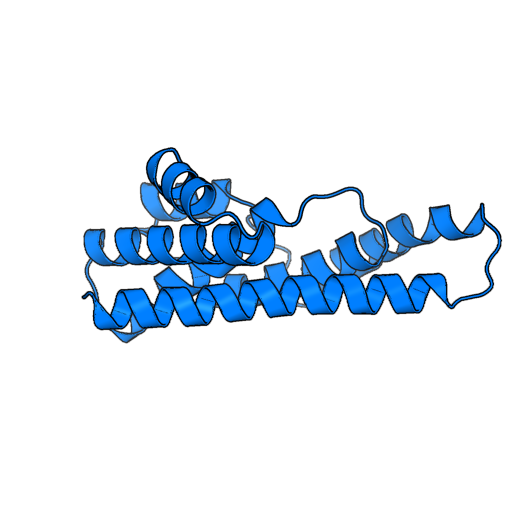 ALA A 1 145 ? -4.134 -10.468 -0.668 1.00 94.00 145 ALA A CA 1
ATOM 1071 C C . ALA A 1 145 ? -2.904 -10.472 -1.590 1.00 94.00 145 ALA A C 1
ATOM 1073 O O . ALA A 1 145 ? -2.933 -11.086 -2.656 1.00 94.00 145 ALA A O 1
ATOM 1074 N N . VAL A 1 146 ? -1.810 -9.811 -1.207 1.00 91.56 146 VAL A N 1
ATOM 1075 C CA . VAL A 1 146 ? -0.622 -9.728 -2.075 1.00 91.56 146 VAL A CA 1
ATOM 1076 C C . VAL A 1 146 ? 0.257 -10.965 -1.993 1.00 91.56 146 VAL A C 1
ATOM 1078 O O . VAL A 1 146 ? 0.723 -11.439 -3.038 1.00 91.56 146 VAL A 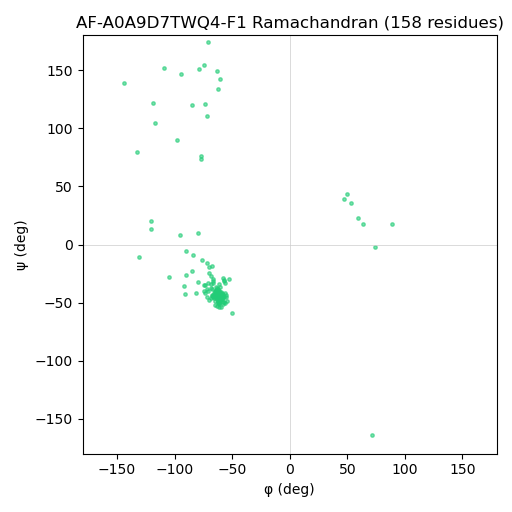O 1
ATOM 1081 N N . PHE A 1 147 ? 0.451 -11.489 -0.783 1.00 90.69 147 PHE A N 1
ATOM 1082 C CA . PHE A 1 147 ? 1.312 -12.641 -0.518 1.00 90.69 147 PHE A CA 1
ATOM 1083 C C . PHE A 1 147 ? 0.587 -13.980 -0.605 1.00 90.69 147 PHE A C 1
ATOM 1085 O O . PHE A 1 147 ? 1.232 -15.019 -0.510 1.00 90.69 147 PHE A O 1
ATOM 1092 N N . ASN A 1 148 ? -0.737 -13.968 -0.793 1.00 92.50 148 ASN A N 1
ATOM 1093 C CA . ASN A 1 148 ? -1.573 -15.166 -0.752 1.00 92.50 148 ASN A CA 1
ATOM 1094 C C . ASN A 1 148 ? -1.365 -15.970 0.551 1.00 92.50 148 ASN A C 1
ATOM 1096 O O . ASN A 1 148 ? -1.357 -17.199 0.555 1.00 92.50 148 ASN A O 1
ATOM 1100 N N . ALA A 1 149 ? -1.138 -15.252 1.655 1.00 94.69 149 ALA A N 1
ATOM 1101 C CA . ALA A 1 149 ? -0.699 -15.800 2.934 1.00 94.69 149 ALA A CA 1
ATOM 1102 C C . ALA A 1 149 ? -1.561 -15.231 4.077 1.00 94.69 149 ALA A C 1
ATOM 1104 O O . ALA A 1 149 ? -1.138 -14.305 4.773 1.00 94.69 149 ALA A O 1
ATOM 1105 N N . PRO A 1 150 ? -2.782 -15.760 4.287 1.00 93.81 150 PRO A N 1
ATOM 1106 C CA . PRO A 1 150 ? -3.723 -15.206 5.260 1.00 93.81 150 PRO A CA 1
ATOM 1107 C C . PRO A 1 150 ? -3.210 -15.291 6.701 1.00 93.81 150 PRO A C 1
ATOM 1109 O O . PRO A 1 150 ? -3.338 -14.340 7.467 1.00 93.81 150 PRO A O 1
ATOM 1112 N N . ILE A 1 151 ? -2.568 -16.407 7.060 1.00 95.69 151 ILE A N 1
ATOM 1113 C CA . ILE A 1 151 ? -2.006 -16.609 8.402 1.00 95.69 151 ILE A CA 1
ATOM 1114 C C . ILE A 1 151 ? -0.890 -15.590 8.671 1.00 95.69 151 ILE A C 1
ATOM 1116 O O . ILE A 1 151 ? -0.864 -14.978 9.735 1.00 95.69 151 ILE A O 1
ATOM 1120 N N . ALA A 1 152 ? -0.015 -15.349 7.688 1.00 94.00 152 ALA A N 1
ATOM 1121 C CA . ALA A 1 152 ? 1.060 -14.367 7.809 1.00 94.00 152 ALA A CA 1
ATOM 1122 C C . ALA A 1 152 ? 0.521 -12.936 7.956 1.00 94.00 152 ALA A C 1
ATOM 1124 O O . ALA A 1 152 ? 1.025 -12.180 8.779 1.00 94.00 152 ALA A O 1
ATOM 1125 N N . GLY A 1 153 ? -0.534 -12.576 7.215 1.00 94.12 153 GLY A N 1
ATOM 1126 C CA . GLY A 1 153 ? -1.172 -11.264 7.336 1.00 94.12 153 GLY A CA 1
ATOM 1127 C C . GLY A 1 153 ? -1.762 -11.007 8.724 1.00 94.12 153 GLY A C 1
ATOM 1128 O O . GLY A 1 153 ? -1.618 -9.907 9.254 1.00 94.12 153 GLY A O 1
ATOM 1129 N N . VAL A 1 154 ? -2.387 -12.019 9.335 1.00 94.88 154 VAL A N 1
ATOM 1130 C CA . VAL A 1 154 ? -2.918 -11.911 10.704 1.00 94.88 154 VAL A CA 1
ATOM 1131 C C . VAL A 1 154 ? -1.791 -11.802 11.728 1.00 94.88 154 VAL A C 1
ATOM 1133 O O . VAL A 1 154 ? -1.856 -10.925 12.583 1.00 94.88 154 VAL A O 1
ATOM 1136 N N . ILE A 1 155 ? -0.754 -12.642 11.632 1.00 95.62 155 ILE A N 1
ATOM 1137 C CA . ILE A 1 155 ? 0.405 -12.586 12.540 1.00 95.62 155 ILE A CA 1
ATOM 1138 C C . ILE A 1 155 ? 1.076 -11.213 12.460 1.00 95.62 155 ILE A C 1
ATOM 1140 O O . ILE A 1 155 ? 1.298 -10.590 13.493 1.00 95.62 155 ILE A O 1
ATOM 1144 N N . PHE A 1 156 ? 1.306 -10.705 11.246 1.00 92.94 156 PHE A N 1
ATOM 1145 C CA . PHE A 1 156 ? 1.890 -9.384 11.035 1.00 92.94 156 PHE A CA 1
ATOM 1146 C C . PHE A 1 156 ? 1.090 -8.282 11.737 1.00 92.94 156 PHE A C 1
ATOM 1148 O O . PHE A 1 156 ? 1.669 -7.434 12.401 1.00 92.94 156 PHE A O 1
ATOM 1155 N N . ALA A 1 157 ? -0.240 -8.294 11.621 1.00 92.06 157 ALA A N 1
ATOM 1156 C CA . ALA A 1 157 ? -1.086 -7.270 12.234 1.00 92.06 157 ALA A CA 1
ATOM 1157 C C . ALA A 1 157 ? -1.184 -7.367 13.768 1.00 92.06 157 ALA A C 1
ATOM 1159 O O . ALA A 1 157 ? -1.677 -6.435 14.397 1.00 92.06 157 ALA A O 1
ATOM 1160 N N . VAL A 1 158 ? -0.788 -8.498 14.358 1.00 91.06 158 VAL A N 1
ATOM 1161 C CA . VAL A 1 158 ? -0.723 -8.689 15.816 1.00 91.06 158 VAL A CA 1
ATOM 1162 C C . VAL A 1 158 ? 0.658 -8.327 16.362 1.00 91.06 158 VAL A C 1
ATOM 1164 O O . VAL A 1 158 ? 0.758 -7.831 17.480 1.00 91.06 158 VAL A O 1
ATOM 1167 N N . GLU A 1 159 ? 1.714 -8.601 15.599 1.00 89.69 159 GLU A N 1
ATOM 1168 C CA . GLU A 1 159 ? 3.097 -8.302 15.975 1.00 89.69 159 GLU A CA 1
ATOM 1169 C C . GLU A 1 159 ? 3.419 -6.806 15.889 1.00 89.69 159 GLU A C 1
ATOM 1171 O O . GLU A 1 159 ? 4.119 -6.278 16.756 1.00 89.69 159 GLU A O 1
ATOM 1176 N N . VAL A 1 160 ? 2.931 -6.151 14.831 1.00 79.50 160 VAL A N 1
ATOM 1177 C CA . VAL A 1 160 ? 3.295 -4.783 14.435 1.00 79.50 160 VAL A CA 1
ATOM 1178 C C . VAL A 1 160 ? 2.243 -3.774 14.869 1.00 79.50 160 VAL A C 1
ATOM 1180 O O . VAL A 1 160 ? 2.634 -2.794 15.542 1.00 79.50 160 VAL A O 1
#

Mean predicted aligned error: 4.79 Å

Radius of gyration: 16.44 Å; Cα contacts (8 Å, |Δi|>4): 235; chains: 1; bounding box: 42×36×48 Å

pLDDT: mean 89.03, std 6.61, range [61.59, 96.38]